Protein AF-A0A9Q3DIC0-F1 (afdb_monomer_lite)

Sequence (78 aa):
MHALKLAYEASIHASTNQTPAILEKGWNPRLPQDSLRKELVEIHPTASSFKGVLEISRNNAVRCMEYSFAYAKEKWDK

Foldseek 3Di:
DVVVVLVQQQDQDPVPRHGVCCVPPVDRPPDDPVVVPPPPPCPDCDVVNVVVVVVVVVVVVVVVVVVVVVVCCVVPVD

Organism: NCBI:txid1389203

Secondary structure (DSSP, 8-state):
-HHHHHHHHTSPPTTTSS-HHHHHHS--TTS-HHHHTTT----S--HHHHHHHHHHHHHHHHHHHHHHHHHHHHHH--

Structure (mmCIF, N/CA/C/O backbone):
data_AF-A0A9Q3DIC0-F1
#
_entry.id   AF-A0A9Q3DIC0-F1
#
loop_
_atom_site.group_PDB
_atom_site.id
_atom_site.type_symbol
_atom_site.label_atom_id
_atom_site.label_alt_id
_atom_site.label_comp_id
_atom_site.label_asym_id
_atom_site.label_entity_id
_atom_site.label_seq_id
_atom_site.pdbx_PDB_ins_code
_atom_site.Cartn_x
_atom_site.Cartn_y
_atom_site.Cartn_z
_atom_site.occupancy
_atom_site.B_iso_or_equiv
_atom_site.auth_seq_id
_atom_site.auth_comp_id
_atom_site.auth_asym_id
_atom_site.auth_atom_id
_atom_site.pdbx_PDB_model_num
ATOM 1 N N . MET A 1 1 ? -4.463 -9.600 -39.293 1.00 52.81 1 MET A N 1
ATOM 2 C CA . MET A 1 1 ? -3.759 -8.292 -39.280 1.00 52.81 1 MET A CA 1
ATOM 3 C C . MET A 1 1 ? -3.168 -7.899 -37.921 1.00 52.81 1 MET A C 1
ATOM 5 O O . MET A 1 1 ? -2.104 -7.301 -37.913 1.00 52.81 1 MET A O 1
ATOM 9 N N . HIS A 1 2 ? -3.778 -8.246 -36.780 1.00 63.09 2 HIS A N 1
ATOM 10 C CA . HIS A 1 2 ? -3.297 -7.807 -35.456 1.00 63.09 2 HIS A CA 1
A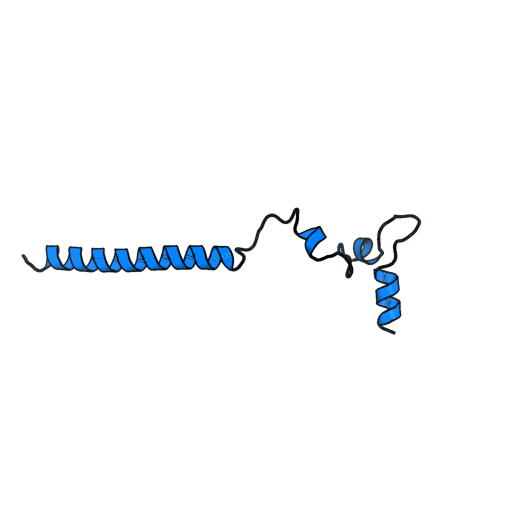TOM 11 C C . HIS A 1 2 ? -1.926 -8.364 -35.023 1.00 63.09 2 HIS A C 1
ATOM 13 O O . HIS A 1 2 ? -1.144 -7.641 -34.413 1.00 63.09 2 HIS A O 1
ATOM 19 N N . ALA A 1 3 ? -1.600 -9.611 -35.380 1.00 67.19 3 ALA A N 1
ATOM 20 C CA . ALA A 1 3 ? -0.341 -10.240 -34.968 1.00 67.19 3 ALA A CA 1
ATOM 21 C C . ALA A 1 3 ? 0.906 -9.584 -35.592 1.00 67.19 3 ALA A C 1
ATOM 23 O O . ALA A 1 3 ? 1.916 -9.420 -34.916 1.00 67.19 3 ALA A O 1
ATOM 24 N N . LEU A 1 4 ? 0.825 -9.163 -36.860 1.00 74.31 4 LEU A N 1
ATOM 25 C CA . LEU A 1 4 ? 1.950 -8.549 -37.574 1.00 74.31 4 LEU A CA 1
ATOM 26 C C . LEU A 1 4 ? 2.284 -7.161 -37.012 1.00 74.31 4 LEU A C 1
ATOM 28 O O . LEU A 1 4 ? 3.447 -6.847 -36.785 1.00 74.31 4 LEU A O 1
ATOM 32 N N . LYS A 1 5 ? 1.251 -6.355 -36.733 1.00 76.81 5 LYS A N 1
ATOM 33 C CA . LYS A 1 5 ? 1.408 -5.036 -36.110 1.00 76.81 5 LYS A CA 1
ATOM 34 C C . LYS A 1 5 ? 2.072 -5.153 -34.739 1.00 76.81 5 LYS A C 1
ATOM 36 O O . LYS A 1 5 ? 3.004 -4.417 -34.448 1.00 76.81 5 LYS A O 1
ATOM 41 N N . LEU A 1 6 ? 1.640 -6.123 -33.934 1.00 73.12 6 LEU A N 1
ATOM 42 C CA . LEU A 1 6 ? 2.218 -6.369 -32.615 1.00 73.12 6 LEU A CA 1
ATOM 43 C C . LEU A 1 6 ? 3.669 -6.865 -32.697 1.00 73.12 6 LEU A C 1
ATOM 45 O O . LEU A 1 6 ? 4.504 -6.451 -31.898 1.00 73.12 6 LEU A O 1
ATOM 49 N N . ALA A 1 7 ? 3.988 -7.719 -33.674 1.00 76.31 7 ALA A N 1
ATOM 50 C CA . ALA A 1 7 ? 5.358 -8.167 -33.911 1.00 76.31 7 ALA A CA 1
ATOM 51 C C . ALA A 1 7 ? 6.282 -7.007 -34.318 1.00 76.31 7 ALA A C 1
ATOM 53 O O . ALA A 1 7 ? 7.399 -6.919 -33.814 1.00 76.31 7 ALA A O 1
ATOM 54 N N . TYR A 1 8 ? 5.801 -6.099 -35.171 1.00 81.56 8 TYR A N 1
ATOM 55 C CA . TYR A 1 8 ? 6.538 -4.903 -35.578 1.00 81.56 8 TYR A CA 1
ATOM 56 C C . TYR A 1 8 ? 6.766 -3.940 -34.405 1.00 81.56 8 TYR A C 1
ATOM 58 O O . TYR A 1 8 ? 7.904 -3.568 -34.128 1.00 81.56 8 TYR A O 1
ATOM 66 N N . GLU A 1 9 ? 5.709 -3.605 -33.659 1.00 78.31 9 GLU A N 1
ATOM 67 C CA . GLU A 1 9 ? 5.774 -2.699 -32.502 1.00 78.31 9 GLU A CA 1
ATOM 68 C C . GLU A 1 9 ? 6.725 -3.206 -31.395 1.00 78.31 9 GLU A C 1
ATOM 70 O O . GLU A 1 9 ? 7.304 -2.403 -30.662 1.00 78.31 9 GLU A O 1
ATOM 75 N N . ALA A 1 10 ? 6.922 -4.527 -31.298 1.00 72.62 10 ALA A N 1
ATOM 76 C CA . ALA A 1 10 ? 7.809 -5.175 -30.331 1.00 72.62 10 ALA A CA 1
ATOM 77 C C . ALA A 1 10 ? 9.216 -5.506 -30.873 1.00 72.62 10 ALA A C 1
ATOM 79 O O . ALA A 1 10 ? 10.047 -6.015 -30.118 1.00 72.62 10 ALA A O 1
ATOM 80 N N . SER A 1 11 ? 9.488 -5.266 -32.158 1.00 79.81 11 SER A N 1
ATOM 81 C CA . SER A 1 11 ? 10.795 -5.538 -32.769 1.00 79.81 11 SER A CA 1
ATOM 82 C C . SER A 1 11 ? 11.803 -4.436 -32.435 1.00 79.81 11 SER A C 1
ATOM 84 O O . SER A 1 11 ? 11.432 -3.272 -32.318 1.00 79.81 11 SER A O 1
ATOM 86 N N . ILE A 1 12 ? 13.075 -4.790 -32.240 1.00 81.31 12 ILE A N 1
ATOM 87 C CA . ILE A 1 12 ? 14.136 -3.818 -31.942 1.00 81.31 12 ILE A CA 1
ATOM 88 C C . ILE A 1 12 ? 14.645 -3.242 -33.261 1.00 81.31 12 ILE A C 1
ATOM 90 O O . ILE A 1 12 ? 15.050 -3.990 -34.151 1.00 81.31 12 ILE A O 1
ATOM 94 N N . HIS A 1 13 ? 14.632 -1.918 -33.385 1.00 83.00 13 HIS A N 1
ATOM 95 C CA . HIS A 1 13 ? 15.123 -1.249 -34.580 1.00 83.00 13 HIS A CA 1
ATOM 96 C C . HIS A 1 13 ? 16.656 -1.170 -34.567 1.00 83.00 13 HIS A C 1
ATOM 98 O O . HIS A 1 13 ? 17.254 -0.734 -33.585 1.00 83.00 13 HIS A O 1
ATOM 104 N N . ALA A 1 14 ? 17.301 -1.564 -35.667 1.00 79.56 14 ALA A N 1
ATOM 105 C CA . ALA A 1 14 ? 18.756 -1.741 -35.718 1.00 79.56 14 ALA A CA 1
ATOM 106 C C . ALA A 1 14 ? 19.558 -0.439 -35.544 1.00 79.56 14 ALA A C 1
ATOM 108 O O . ALA A 1 14 ? 20.670 -0.474 -35.028 1.00 79.56 14 ALA A O 1
ATOM 109 N N . SER A 1 15 ? 19.019 0.712 -35.961 1.00 82.19 15 SER A N 1
ATOM 110 C CA . SER A 1 15 ? 19.741 1.989 -35.848 1.00 82.19 15 SER A CA 1
ATOM 111 C C . SER A 1 15 ? 19.579 2.678 -34.493 1.00 82.19 15 SER A C 1
ATOM 113 O O . SER A 1 15 ? 20.441 3.460 -34.106 1.00 82.19 15 SER A O 1
ATOM 115 N N . THR A 1 16 ? 18.482 2.417 -33.778 1.00 81.19 16 THR A N 1
ATOM 116 C CA . THR A 1 16 ? 18.151 3.100 -32.515 1.00 81.19 16 THR A CA 1
ATOM 117 C C . THR A 1 16 ? 18.238 2.178 -31.302 1.00 81.19 16 THR A C 1
ATOM 119 O O . THR A 1 16 ? 18.177 2.664 -30.178 1.00 81.19 16 THR A O 1
ATOM 122 N N . ASN A 1 17 ? 18.378 0.860 -31.502 1.00 80.69 17 ASN A N 1
ATOM 123 C CA . ASN A 1 17 ? 18.357 -0.174 -30.459 1.00 80.69 17 ASN A CA 1
ATOM 124 C C . ASN A 1 17 ? 17.123 -0.129 -29.538 1.00 80.69 17 ASN A C 1
ATOM 126 O O . ASN A 1 17 ? 17.121 -0.713 -28.456 1.00 80.69 17 ASN A O 1
ATOM 130 N N . GLN A 1 18 ? 16.049 0.533 -29.967 1.00 80.06 18 GLN A N 1
ATOM 131 C CA . GLN A 1 18 ? 14.794 0.655 -29.229 1.00 80.06 18 GLN A CA 1
ATOM 132 C C . GLN A 1 18 ? 13.643 0.099 -30.065 1.00 80.06 18 GLN A C 1
ATOM 134 O O . GLN A 1 18 ? 13.736 0.010 -31.292 1.00 80.06 18 GLN A O 1
ATOM 139 N N . THR A 1 19 ? 12.554 -0.309 -29.410 1.00 85.31 19 THR A N 1
ATOM 140 C CA . THR A 1 19 ? 11.361 -0.758 -30.135 1.00 85.31 19 THR A CA 1
ATOM 141 C C . THR A 1 19 ? 10.527 0.438 -30.607 1.00 85.31 19 THR A C 1
ATOM 143 O O . THR A 1 19 ? 10.456 1.443 -29.891 1.00 85.31 19 THR A O 1
ATOM 146 N N . PRO A 1 20 ? 9.847 0.357 -31.770 1.00 83.94 20 PRO A N 1
ATOM 147 C CA . PRO A 1 20 ? 8.974 1.429 -32.248 1.00 83.94 20 PRO A CA 1
ATOM 148 C C . PRO A 1 20 ? 7.924 1.858 -31.216 1.00 83.94 20 PRO A C 1
ATOM 150 O O . PRO A 1 20 ? 7.666 3.045 -31.062 1.00 83.94 20 PRO A O 1
ATOM 153 N N . ALA A 1 21 ? 7.381 0.917 -30.433 1.00 80.38 21 ALA A N 1
ATOM 154 C CA . ALA A 1 21 ? 6.420 1.234 -29.376 1.00 80.38 21 ALA A CA 1
ATOM 155 C C . ALA A 1 21 ? 6.996 2.147 -28.274 1.00 80.38 21 ALA A C 1
ATOM 157 O O . ALA A 1 21 ? 6.286 3.008 -27.758 1.00 80.38 21 ALA A O 1
ATOM 158 N N . ILE A 1 22 ? 8.285 2.006 -27.944 1.00 81.81 22 ILE A N 1
ATOM 159 C CA . ILE A 1 22 ? 8.964 2.886 -26.983 1.00 81.81 22 ILE A CA 1
ATOM 160 C C . ILE A 1 22 ? 9.146 4.283 -27.577 1.00 81.81 22 ILE A C 1
ATOM 162 O O . ILE A 1 22 ? 8.887 5.267 -26.894 1.00 81.81 22 ILE A O 1
ATOM 166 N N . LEU A 1 23 ? 9.543 4.376 -28.846 1.00 80.12 23 LEU A N 1
ATOM 167 C CA . LEU A 1 23 ? 9.785 5.659 -29.513 1.00 80.12 23 LEU A CA 1
ATOM 168 C C . LEU A 1 23 ? 8.495 6.454 -29.755 1.00 80.12 23 LEU A C 1
ATOM 170 O O . LEU A 1 23 ? 8.486 7.669 -29.598 1.00 80.12 23 LEU A O 1
ATOM 174 N N . GLU A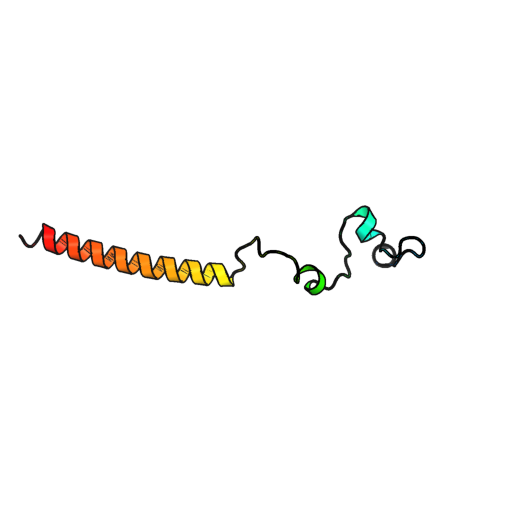 1 24 ? 7.407 5.776 -30.120 1.00 81.69 24 GLU A N 1
ATOM 175 C CA . GLU A 1 24 ? 6.131 6.429 -30.429 1.00 81.69 24 GLU A CA 1
ATOM 176 C C . GLU A 1 24 ? 5.262 6.665 -29.191 1.00 81.69 24 GLU A C 1
ATOM 178 O O . GLU A 1 24 ? 4.608 7.699 -29.077 1.00 81.69 24 GLU A O 1
ATOM 183 N N . LYS A 1 25 ? 5.200 5.684 -28.282 1.00 77.94 25 LYS A N 1
ATOM 184 C CA . LYS A 1 25 ? 4.222 5.650 -27.180 1.00 77.94 25 LYS A CA 1
ATOM 185 C C . LYS A 1 25 ? 4.874 5.688 -25.798 1.00 77.94 25 LYS A C 1
ATOM 187 O O . LYS A 1 25 ? 4.155 5.694 -24.803 1.00 77.94 25 LYS A O 1
ATOM 192 N N . GLY A 1 26 ? 6.206 5.657 -25.715 1.00 73.38 26 GLY A N 1
ATOM 193 C CA . GLY A 1 26 ? 6.941 5.627 -24.448 1.00 73.38 26 GLY A CA 1
ATOM 194 C C . GLY A 1 26 ? 6.845 4.303 -23.682 1.00 73.38 26 GLY A C 1
ATOM 195 O O . GLY A 1 26 ? 7.346 4.219 -22.564 1.00 73.38 26 GLY A O 1
ATOM 196 N N . TRP A 1 27 ? 6.210 3.263 -24.239 1.00 70.69 27 TRP A N 1
ATOM 197 C CA . TRP A 1 27 ? 6.019 1.984 -23.548 1.00 70.69 27 TRP A CA 1
ATOM 198 C C . TRP A 1 27 ? 6.039 0.792 -24.518 1.00 70.69 27 TRP A C 1
ATOM 200 O O . TRP A 1 27 ? 5.523 0.869 -25.632 1.00 70.69 27 TRP A O 1
ATOM 210 N N . ASN A 1 28 ? 6.629 -0.332 -24.097 1.00 72.81 28 ASN A N 1
ATOM 211 C CA . ASN A 1 28 ? 6.689 -1.565 -24.889 1.00 72.81 28 ASN A CA 1
ATOM 212 C C . ASN A 1 28 ? 5.650 -2.590 -24.396 1.00 72.81 28 ASN A C 1
ATOM 214 O O . ASN A 1 28 ? 5.731 -2.992 -23.233 1.00 72.81 28 ASN A O 1
ATOM 218 N N . PRO A 1 29 ? 4.764 -3.114 -25.264 1.00 66.06 29 PRO A N 1
ATOM 219 C CA . PRO A 1 29 ? 3.811 -4.170 -24.912 1.00 66.06 29 PRO A CA 1
ATOM 220 C C . PRO A 1 29 ? 4.433 -5.495 -24.445 1.00 66.06 29 PRO A C 1
ATOM 222 O O . PRO A 1 29 ? 3.717 -6.327 -23.892 1.00 66.06 29 PRO A O 1
ATOM 225 N N . ARG A 1 30 ? 5.746 -5.704 -24.630 1.00 64.19 30 ARG A N 1
ATOM 226 C CA . ARG A 1 30 ? 6.494 -6.858 -24.097 1.00 64.19 30 ARG A CA 1
ATOM 227 C C . ARG A 1 30 ? 7.415 -6.548 -22.917 1.00 64.19 30 ARG A C 1
ATOM 229 O O . ARG A 1 30 ? 8.138 -7.451 -22.499 1.00 64.19 30 ARG A O 1
ATOM 236 N N . LEU A 1 31 ? 7.427 -5.327 -22.373 1.00 58.53 31 LEU A N 1
ATOM 237 C CA . LEU A 1 31 ? 8.131 -5.101 -21.107 1.00 58.53 31 LEU A CA 1
ATOM 238 C C . LEU A 1 31 ? 7.492 -6.022 -20.057 1.00 58.53 31 LEU A C 1
ATOM 240 O O . LEU A 1 31 ? 6.279 -5.929 -19.848 1.00 58.53 31 LEU A O 1
ATOM 244 N N . PRO A 1 32 ? 8.262 -6.919 -19.406 1.00 57.47 32 PRO A N 1
ATOM 245 C CA . PRO A 1 32 ? 7.775 -7.590 -18.214 1.00 57.47 32 PRO A CA 1
ATOM 246 C C . PRO A 1 32 ? 7.260 -6.489 -17.295 1.00 57.47 32 PRO A C 1
ATOM 248 O O . PRO A 1 32 ? 7.982 -5.512 -17.076 1.00 57.47 32 PRO A O 1
ATOM 251 N N . GLN A 1 33 ? 6.035 -6.609 -16.778 1.00 54.03 33 GLN A N 1
ATOM 252 C CA . GLN A 1 33 ? 5.509 -5.639 -15.807 1.00 54.03 33 GLN A CA 1
ATOM 253 C C . GLN A 1 33 ? 6.518 -5.379 -14.671 1.00 54.03 33 GLN A C 1
ATOM 255 O O . GLN A 1 33 ? 6.559 -4.289 -14.111 1.00 54.03 33 GLN A O 1
ATOM 260 N N . ASP A 1 34 ? 7.393 -6.350 -14.404 1.00 53.34 34 ASP A N 1
ATOM 261 C CA . ASP A 1 34 ? 8.461 -6.303 -13.411 1.00 53.34 34 ASP A CA 1
ATOM 262 C C . ASP A 1 34 ? 9.640 -5.374 -13.751 1.00 53.34 34 ASP A C 1
ATOM 264 O O . ASP A 1 34 ? 10.329 -4.912 -12.844 1.00 53.34 34 ASP A O 1
ATOM 268 N N . SER A 1 35 ? 9.876 -5.047 -15.026 1.00 55.44 35 SER A N 1
ATOM 269 C CA . SER A 1 35 ? 10.958 -4.137 -15.438 1.00 55.44 35 SER A CA 1
ATOM 270 C C . SER A 1 35 ? 10.654 -2.674 -15.114 1.00 55.44 35 SER A C 1
ATOM 272 O O . SER A 1 35 ? 11.581 -1.900 -14.910 1.00 55.44 35 SER A O 1
ATOM 274 N N . LEU A 1 36 ? 9.374 -2.294 -15.075 1.00 54.78 36 LEU A N 1
ATOM 275 C CA . LEU A 1 36 ? 8.930 -0.934 -14.746 1.00 54.78 36 LEU A CA 1
ATOM 276 C C . LEU A 1 36 ? 8.688 -0.753 -13.238 1.00 54.78 36 LEU A C 1
ATOM 278 O O . LEU A 1 36 ? 8.574 0.370 -12.760 1.00 54.78 36 LEU A O 1
ATOM 282 N N . ARG A 1 37 ? 8.617 -1.852 -12.474 1.00 52.50 37 ARG A N 1
ATOM 283 C CA . ARG A 1 37 ? 8.315 -1.844 -11.033 1.00 52.50 37 ARG A CA 1
ATOM 284 C C . ARG A 1 37 ? 9.497 -1.490 -10.134 1.00 52.50 37 ARG A C 1
ATOM 286 O O . ARG A 1 37 ? 9.267 -1.141 -8.985 1.00 52.50 37 ARG A O 1
ATOM 293 N N . LYS A 1 38 ? 10.742 -1.587 -10.612 1.00 55.78 38 LYS A N 1
ATOM 294 C CA . LYS A 1 38 ? 11.924 -1.349 -9.760 1.00 55.78 38 LYS A CA 1
ATOM 295 C C . LYS A 1 38 ? 12.173 0.125 -9.431 1.00 55.78 38 LYS A C 1
ATOM 297 O O . LYS A 1 38 ? 12.794 0.399 -8.413 1.00 55.78 38 LYS A O 1
ATOM 302 N N . GLU A 1 39 ? 11.686 1.044 -10.262 1.00 54.12 39 GLU A N 1
ATOM 303 C CA . GLU A 1 39 ? 11.913 2.492 -10.103 1.00 54.12 39 GLU A CA 1
ATOM 304 C C . GLU A 1 39 ? 10.619 3.304 -9.968 1.00 54.12 39 GLU A C 1
ATOM 306 O O . GLU A 1 39 ? 10.665 4.517 -9.765 1.00 54.12 39 GLU A O 1
ATOM 311 N N . LEU A 1 40 ? 9.452 2.656 -10.043 1.00 52.44 40 LEU A N 1
ATOM 312 C CA . LEU A 1 40 ? 8.194 3.327 -9.750 1.00 52.44 40 LEU A CA 1
ATOM 313 C C . LEU A 1 40 ? 8.121 3.559 -8.240 1.00 52.44 40 LEU A C 1
ATOM 315 O O . LEU A 1 40 ? 7.780 2.659 -7.475 1.00 52.44 40 LEU A O 1
ATOM 319 N N . VAL A 1 41 ? 8.438 4.784 -7.817 1.00 54.12 41 VAL A N 1
ATOM 320 C CA . VAL A 1 41 ? 7.974 5.321 -6.535 1.00 54.12 41 VAL A CA 1
ATOM 321 C C . VAL A 1 41 ? 6.493 4.959 -6.429 1.00 54.12 41 VAL A C 1
ATOM 323 O O . VAL A 1 41 ? 5.721 5.250 -7.346 1.00 54.12 41 VAL A O 1
ATOM 326 N N . GLU A 1 42 ? 6.113 4.248 -5.369 1.00 53.84 42 GLU A N 1
ATOM 327 C CA . GLU A 1 42 ? 4.742 3.791 -5.142 1.00 53.84 42 GLU A CA 1
ATOM 328 C C . GLU A 1 42 ? 3.826 5.010 -4.928 1.00 53.84 42 GLU A C 1
ATOM 330 O O . GLU A 1 42 ? 3.558 5.428 -3.808 1.00 53.84 42 GLU A O 1
ATOM 335 N N . ILE A 1 43 ? 3.379 5.632 -6.023 1.00 55.31 43 ILE A N 1
ATOM 336 C CA . ILE A 1 43 ? 2.521 6.828 -5.996 1.00 55.31 43 ILE A CA 1
ATOM 337 C C . ILE A 1 43 ? 1.084 6.459 -5.606 1.00 55.31 43 ILE A C 1
ATOM 339 O O . ILE A 1 43 ? 0.338 7.312 -5.129 1.00 55.31 43 ILE A O 1
ATOM 343 N N . HIS A 1 44 ? 0.685 5.194 -5.760 1.00 53.16 44 HIS A N 1
ATOM 344 C CA . HIS A 1 44 ? -0.620 4.739 -5.306 1.00 53.16 44 HIS A CA 1
ATOM 345 C C . HIS A 1 44 ? -0.489 3.859 -4.067 1.00 53.16 44 HIS A C 1
ATOM 347 O O . HIS A 1 44 ? 0.286 2.904 -4.104 1.00 53.16 44 HIS A O 1
ATOM 353 N N . PRO A 1 45 ? -1.271 4.127 -3.003 1.00 54.19 45 PRO A N 1
ATOM 354 C CA . PRO A 1 45 ? -1.402 3.223 -1.878 1.00 54.19 45 PRO A CA 1
ATOM 355 C C . PRO A 1 45 ? -1.996 1.903 -2.384 1.00 54.19 45 PRO A C 1
ATOM 357 O O . PRO A 1 45 ? -3.209 1.705 -2.445 1.00 54.19 45 PRO A O 1
ATOM 360 N N . THR A 1 46 ? -1.117 0.998 -2.811 1.00 60.75 46 THR A N 1
ATOM 361 C CA . THR A 1 46 ? -1.434 -0.373 -3.201 1.00 60.75 46 THR A CA 1
ATOM 362 C C . THR A 1 46 ? -2.169 -1.019 -2.031 1.00 60.75 46 THR A C 1
ATOM 364 O O . THR A 1 46 ? -1.863 -0.710 -0.881 1.00 60.75 46 THR A O 1
ATOM 367 N N . ALA A 1 47 ? -3.147 -1.887 -2.290 1.00 56.53 47 ALA A N 1
ATOM 368 C CA . ALA A 1 47 ? -4.092 -2.450 -1.312 1.00 56.53 47 ALA A CA 1
ATOM 369 C C . ALA A 1 47 ? -3.510 -2.899 0.059 1.00 56.53 47 ALA A C 1
ATOM 371 O O . ALA A 1 47 ? -4.241 -2.946 1.048 1.00 56.53 47 ALA A O 1
ATOM 372 N N . SER A 1 48 ? -2.205 -3.186 0.148 1.00 58.00 48 SER A N 1
ATOM 373 C CA . SER A 1 48 ? -1.453 -3.376 1.399 1.00 58.00 48 SER A CA 1
ATOM 374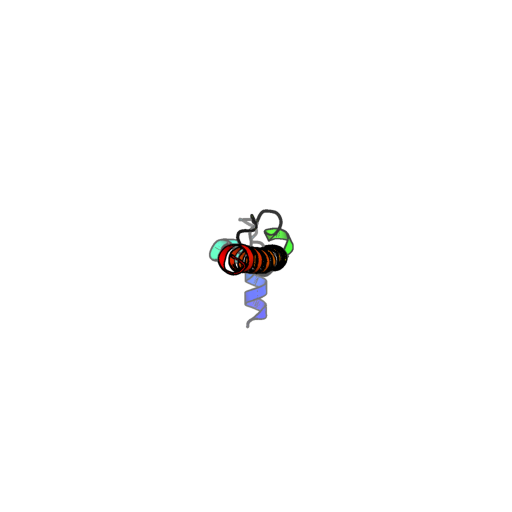 C C . SER A 1 48 ? -1.493 -2.159 2.337 1.00 58.00 48 SER A C 1
ATOM 376 O O . SER A 1 48 ? -1.789 -2.298 3.522 1.00 58.00 48 SER A O 1
ATOM 378 N N . SER A 1 49 ? -1.252 -0.959 1.815 1.00 63.22 49 SE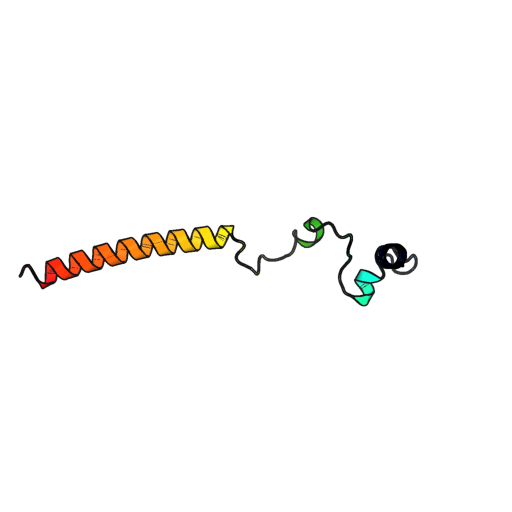R A N 1
ATOM 379 C CA . SER A 1 49 ? -1.331 0.304 2.561 1.00 63.22 49 SER A CA 1
ATOM 380 C C . SER A 1 49 ? -2.771 0.660 2.946 1.00 63.22 49 SER A C 1
ATOM 382 O O . SER A 1 49 ? -3.006 1.141 4.051 1.00 63.22 49 SER A O 1
ATOM 384 N N . PHE A 1 50 ? -3.755 0.324 2.104 1.00 68.06 50 PHE A N 1
ATOM 385 C CA . PHE A 1 50 ? -5.173 0.493 2.432 1.00 68.06 50 PHE A CA 1
ATOM 386 C C . PHE A 1 50 ? -5.591 -0.360 3.636 1.00 68.06 50 PHE A C 1
ATOM 388 O O . PHE A 1 50 ? -6.300 0.127 4.514 1.00 68.06 50 PHE A O 1
ATOM 395 N N . LYS A 1 51 ? -5.098 -1.604 3.740 1.00 75.00 51 LYS A N 1
ATOM 396 C CA . LYS A 1 51 ? -5.317 -2.444 4.928 1.00 75.00 51 LYS A CA 1
ATOM 397 C C . LYS A 1 51 ? -4.749 -1.791 6.193 1.00 75.00 51 LYS A C 1
ATOM 399 O O . LYS A 1 51 ? -5.441 -1.750 7.205 1.00 75.00 51 LYS A O 1
ATOM 404 N N . GLY A 1 52 ? -3.528 -1.258 6.124 1.00 79.44 52 GLY A N 1
ATOM 405 C CA . GLY A 1 52 ? -2.907 -0.560 7.254 1.00 79.44 52 GLY A CA 1
ATOM 406 C C . GLY A 1 52 ? -3.707 0.670 7.686 1.00 79.44 52 GLY A C 1
ATOM 407 O O . GLY A 1 52 ? -4.000 0.837 8.867 1.00 79.44 52 GLY A O 1
ATOM 408 N N . VAL A 1 53 ? -4.145 1.491 6.728 1.00 81.00 53 VAL A N 1
ATOM 409 C CA . VAL A 1 53 ? -5.000 2.656 7.004 1.00 81.00 53 VAL A CA 1
ATOM 410 C C . VAL A 1 53 ? -6.331 2.229 7.629 1.00 81.00 53 VAL A C 1
ATOM 412 O O . VAL A 1 53 ? -6.739 2.816 8.627 1.00 81.00 53 VAL A O 1
ATOM 415 N N . LEU A 1 54 ? -6.976 1.174 7.122 1.00 83.62 54 LEU A N 1
ATOM 416 C CA . LEU A 1 54 ? -8.213 0.640 7.702 1.00 83.62 54 LEU A CA 1
ATOM 417 C C . LEU A 1 54 ? -8.036 0.157 9.144 1.00 83.62 54 LEU A C 1
ATOM 419 O O . LEU A 1 54 ? -8.910 0.386 9.980 1.00 83.62 54 LEU A O 1
ATOM 423 N N . GLU A 1 55 ? -6.924 -0.507 9.446 1.00 87.19 55 GLU A N 1
ATOM 424 C CA . GLU A 1 55 ? -6.624 -0.993 10.792 1.00 87.19 55 GLU A CA 1
ATOM 425 C C . GLU A 1 55 ? -6.408 0.170 11.771 1.00 87.19 55 GLU A C 1
ATOM 427 O O . GLU A 1 55 ? -6.990 0.187 12.858 1.00 87.19 55 GLU A O 1
ATOM 432 N N . ILE A 1 56 ? -5.675 1.205 11.349 1.00 90.44 56 ILE A N 1
ATOM 433 C CA . ILE A 1 56 ? -5.485 2.437 12.127 1.00 90.44 56 ILE A CA 1
ATOM 434 C C . ILE A 1 56 ? -6.826 3.148 12.354 1.00 90.44 56 ILE A C 1
ATOM 436 O O . ILE A 1 56 ? -7.148 3.521 13.485 1.00 90.44 56 ILE A O 1
ATOM 440 N N . SER A 1 57 ? -7.639 3.307 11.307 1.00 90.25 57 SER A N 1
ATOM 441 C CA . SER A 1 57 ? -8.968 3.917 11.407 1.00 90.25 57 SER A CA 1
ATOM 442 C C . SER A 1 57 ? -9.884 3.142 12.355 1.00 90.25 57 SER A C 1
ATOM 444 O O . SER A 1 57 ? -10.575 3.757 13.167 1.00 90.25 57 SER A O 1
ATOM 446 N N . ARG A 1 58 ? -9.858 1.804 12.310 1.00 92.12 58 ARG A N 1
ATOM 447 C CA . ARG A 1 58 ? -10.639 0.947 13.211 1.00 92.12 58 ARG A CA 1
ATOM 448 C C . ARG A 1 58 ? -10.230 1.146 14.669 1.00 92.12 58 ARG A C 1
ATOM 450 O O . ARG A 1 58 ? -11.096 1.341 15.517 1.00 92.12 58 ARG A O 1
ATOM 457 N N . ASN A 1 59 ? -8.929 1.144 14.953 1.00 94.56 59 ASN A N 1
ATOM 458 C CA . ASN A 1 59 ? -8.413 1.327 16.310 1.00 94.56 59 ASN A CA 1
ATOM 459 C C . ASN A 1 59 ? -8.776 2.707 16.878 1.00 94.56 59 ASN A C 1
ATOM 461 O O . ASN A 1 59 ? -9.174 2.821 18.037 1.00 94.56 59 ASN A O 1
ATOM 465 N N . ASN A 1 60 ? -8.701 3.752 16.052 1.00 93.81 60 ASN A N 1
ATOM 466 C CA . ASN A 1 60 ? -9.103 5.097 16.459 1.00 93.81 60 ASN A CA 1
ATOM 467 C C . ASN A 1 60 ? -10.615 5.206 16.696 1.00 93.81 60 ASN A C 1
ATOM 469 O O . ASN A 1 60 ? -11.023 5.836 17.666 1.00 93.81 60 ASN A O 1
ATOM 473 N N 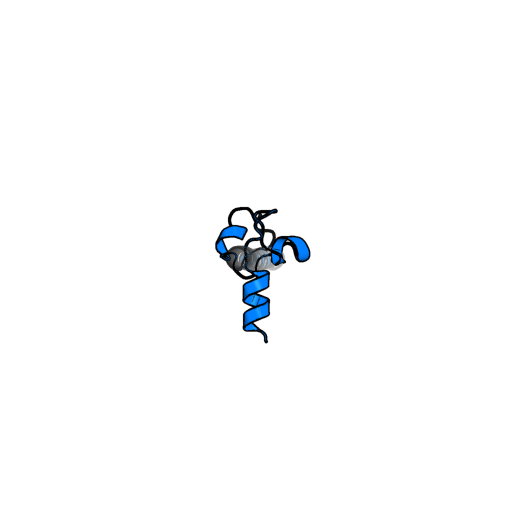. ALA A 1 61 ? -11.447 4.551 15.880 1.00 93.81 61 ALA A N 1
ATOM 474 C CA . ALA A 1 61 ? -12.895 4.528 16.089 1.00 93.81 61 ALA A CA 1
ATOM 475 C C . ALA A 1 61 ? -13.282 3.876 17.429 1.00 93.81 61 ALA A C 1
ATOM 477 O O . ALA A 1 61 ? -14.128 4.409 18.146 1.00 93.81 61 ALA A O 1
ATOM 478 N N . VAL A 1 62 ? -12.624 2.769 17.799 1.00 94.94 62 VAL A N 1
ATOM 479 C CA . VAL A 1 62 ? -12.824 2.111 19.103 1.00 94.94 62 VAL A CA 1
ATOM 480 C C . VAL A 1 62 ? -12.449 3.053 20.250 1.00 94.94 62 VAL A C 1
ATOM 482 O O . VAL A 1 62 ? -13.252 3.257 21.158 1.00 94.94 62 VAL A O 1
ATOM 485 N N . ARG A 1 63 ? -11.289 3.717 20.171 1.00 95.12 63 ARG A N 1
ATOM 486 C CA . ARG A 1 63 ? -10.869 4.704 21.183 1.00 95.12 63 ARG A CA 1
ATOM 487 C C . ARG A 1 63 ? -11.842 5.874 21.307 1.00 95.12 63 ARG A C 1
ATOM 489 O O . ARG A 1 63 ? -12.142 6.306 22.414 1.00 95.12 63 ARG A O 1
ATOM 496 N N . CYS A 1 64 ? -12.366 6.383 20.191 1.00 94.62 64 CYS A N 1
ATOM 497 C CA . CYS A 1 64 ? -13.370 7.447 20.216 1.00 94.62 64 CYS A CA 1
ATOM 498 C C . CYS A 1 64 ? -14.652 7.014 20.941 1.00 94.62 64 CYS A C 1
ATOM 500 O O . CYS A 1 64 ? -15.224 7.816 21.679 1.00 94.62 64 CYS A O 1
ATOM 502 N N . MET A 1 65 ? -15.086 5.759 20.779 1.00 93.06 65 MET A N 1
ATOM 503 C CA . MET A 1 65 ? -16.218 5.221 21.540 1.00 93.06 65 MET A CA 1
ATOM 504 C C . MET A 1 65 ? -15.907 5.169 23.037 1.00 93.06 65 MET A C 1
ATOM 506 O O . MET A 1 65 ? -16.699 5.665 23.834 1.00 93.06 65 MET A O 1
ATOM 510 N N . GLU A 1 66 ? -14.747 4.635 23.423 1.00 95.06 66 GLU A N 1
ATOM 511 C CA . GLU A 1 66 ? -14.320 4.565 24.828 1.00 95.06 66 GLU A CA 1
ATOM 512 C C . GLU A 1 66 ? -14.260 5.953 25.478 1.00 95.06 66 GLU A C 1
ATOM 514 O O . GLU A 1 66 ? -14.805 6.153 26.564 1.00 95.06 66 GLU A O 1
ATOM 519 N N . TYR A 1 67 ? -13.676 6.938 24.790 1.00 95.00 67 TYR A N 1
ATOM 520 C CA . TYR A 1 67 ? -13.632 8.322 25.264 1.00 95.00 67 TYR A CA 1
ATOM 521 C C . TYR A 1 67 ? -15.017 8.955 25.361 1.00 95.00 67 TYR A C 1
ATOM 523 O O . TYR A 1 67 ? -15.290 9.665 26.327 1.00 95.00 67 TYR A O 1
ATOM 531 N N . SER A 1 68 ? -15.915 8.668 24.417 1.00 91.12 68 SER A N 1
ATOM 532 C CA . SER A 1 68 ? -17.301 9.133 24.488 1.00 91.12 68 SER A CA 1
ATOM 533 C C . SER A 1 68 ? -18.026 8.567 25.712 1.00 91.12 68 SER A C 1
ATOM 535 O O . SER A 1 68 ? -18.731 9.306 26.397 1.00 91.12 68 SER A O 1
ATOM 537 N N . PHE A 1 69 ? -17.847 7.278 26.017 1.00 91.06 69 PHE A N 1
ATOM 538 C CA . PHE A 1 69 ? -18.445 6.657 27.201 1.00 91.06 69 PHE A CA 1
ATOM 539 C C . PHE A 1 69 ? -17.844 7.192 28.501 1.00 91.06 69 PHE A C 1
ATOM 541 O O . PHE A 1 69 ? -18.590 7.495 29.430 1.00 91.06 69 PHE A O 1
ATOM 548 N N . ALA A 1 70 ? -16.521 7.354 28.562 1.00 91.50 70 ALA A N 1
ATOM 549 C CA . ALA A 1 70 ? -15.843 7.920 29.724 1.00 91.50 70 ALA A CA 1
ATOM 550 C C . ALA A 1 70 ? -16.300 9.360 30.002 1.00 91.50 70 ALA A C 1
ATOM 552 O O . ALA A 1 70 ? -16.658 9.681 31.134 1.00 91.50 70 ALA A O 1
ATOM 553 N N . TYR A 1 71 ? -16.376 10.195 28.961 1.00 90.12 71 TYR A N 1
ATOM 554 C CA . TYR A 1 71 ? -16.870 11.568 29.064 1.00 90.12 71 TYR A CA 1
ATOM 555 C C . TYR A 1 71 ? -18.336 11.625 29.503 1.00 90.12 71 TYR A C 1
ATOM 557 O O . TYR A 1 71 ? -18.697 12.416 30.373 1.00 90.12 71 TYR A O 1
ATOM 565 N N . ALA A 1 72 ? -19.196 10.782 28.921 1.00 87.62 72 ALA A N 1
ATOM 566 C CA . ALA A 1 72 ? -20.599 10.718 29.310 1.00 87.62 72 ALA A CA 1
ATOM 567 C C . ALA A 1 72 ? -20.747 10.305 30.780 1.00 87.62 72 ALA A C 1
ATOM 569 O O . ALA A 1 72 ? -21.503 10.936 31.513 1.00 87.62 72 ALA A O 1
ATOM 570 N N . LYS A 1 73 ? -19.984 9.304 31.230 1.00 88.00 73 LYS A N 1
ATOM 571 C CA . LYS A 1 73 ? -19.978 8.888 32.631 1.00 88.00 73 LYS A CA 1
ATOM 572 C C . LYS A 1 73 ? -19.550 10.035 33.545 1.00 88.00 73 LYS A C 1
ATOM 574 O O . LYS A 1 73 ? -20.281 10.388 34.456 1.00 88.00 73 LYS A O 1
ATOM 579 N N . GLU A 1 74 ? -18.421 10.681 33.267 1.00 89.12 74 GLU A N 1
ATOM 580 C CA . GLU A 1 74 ? -17.922 11.793 34.089 1.00 89.12 74 GLU A CA 1
ATOM 581 C C . GLU A 1 74 ? -18.902 12.978 34.167 1.00 89.12 74 GLU A C 1
ATOM 583 O O . GLU A 1 74 ? -19.004 13.645 35.200 1.00 89.12 74 GLU A O 1
ATOM 588 N N . LYS A 1 75 ? -19.622 13.249 33.074 1.00 84.50 75 LYS A N 1
ATOM 589 C CA . LYS A 1 75 ? -20.548 14.378 32.975 1.00 84.50 75 LYS A CA 1
ATOM 590 C C . LYS A 1 75 ? -21.906 14.119 33.626 1.00 84.50 75 LYS A C 1
ATOM 592 O O . LYS A 1 75 ? -22.489 15.070 34.138 1.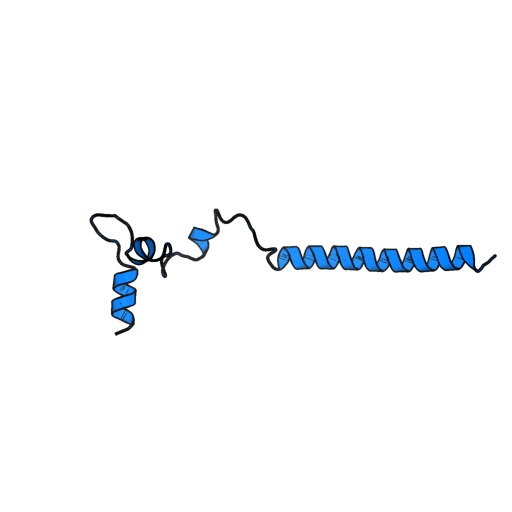00 84.50 75 LYS A O 1
ATOM 597 N N . TRP A 1 76 ? -22.416 12.889 33.553 1.00 82.44 76 TRP A N 1
ATOM 598 C CA . TRP A 1 76 ? -23.797 12.562 33.928 1.00 82.44 76 TRP A CA 1
ATOM 599 C C . TRP A 1 76 ? -23.933 11.704 35.203 1.00 82.44 76 TRP A C 1
ATOM 601 O O . TRP A 1 76 ? -25.033 11.659 35.736 1.00 82.44 76 TRP A O 1
ATOM 611 N N . ASP A 1 77 ? -22.865 11.072 35.722 1.00 71.44 77 ASP A N 1
ATOM 612 C CA . ASP A 1 77 ? -22.856 10.408 37.055 1.00 71.44 77 ASP A CA 1
ATOM 613 C C . ASP A 1 77 ? -22.572 11.395 38.222 1.00 71.44 77 ASP A C 1
ATOM 615 O O . ASP A 1 77 ? -22.259 10.974 39.339 1.00 71.44 77 ASP A O 1
ATOM 619 N N . LYS A 1 78 ? -22.650 12.712 37.983 1.00 56.50 78 LYS A N 1
ATOM 620 C CA . LYS A 1 78 ? -22.651 13.759 39.023 1.00 56.50 78 LYS A CA 1
ATOM 621 C C . LYS A 1 78 ? -24.070 14.229 39.298 1.00 56.50 78 LYS A C 1
ATOM 623 O O . LYS A 1 78 ? -24.368 14.454 40.490 1.00 56.50 78 LYS A O 1
#

pLDDT: mean 75.13, std 14.06, range [52.44, 95.12]

Radius of gyration: 27.16 Å; chains: 1; bounding box: 44×25×78 Å